Protein AF-A0A2E9YQ28-F1 (afdb_monomer)

pLDDT: mean 91.89, std 6.16, range [66.31, 97.88]

Secondary structure (DSSP, 8-state):
---S------HHHHHHHHSS-TT---STT--TTS-----GGGGGSS-EEEE-SSSS-EEEE-GGGGGGSTT-

Structure (mmCIF, N/CA/C/O backbone):
data_AF-A0A2E9YQ28-F1
#
_entry.id   AF-A0A2E9YQ28-F1
#
loop_
_atom_site.group_PDB
_atom_site.id
_atom_site.type_symbol
_atom_site.label_atom_id
_atom_site.label_alt_id
_atom_site.label_comp_id
_atom_site.label_asym_id
_atom_site.label_entity_id
_atom_site.label_seq_id
_atom_site.pdbx_PDB_ins_code
_atom_site.Cartn_x
_atom_site.Cartn_y
_atom_site.Cartn_z
_atom_site.occupancy
_atom_site.B_iso_or_equiv
_atom_site.auth_seq_id
_atom_site.auth_comp_id
_atom_site.auth_asym_id
_atom_site.auth_atom_id
_atom_site.pdbx_PDB_model_num
ATOM 1 N N . MET A 1 1 ? 4.419 9.764 11.469 1.00 66.31 1 MET A N 1
ATOM 2 C CA . MET A 1 1 ? 5.763 10.151 10.986 1.00 66.31 1 MET A CA 1
ATOM 3 C C . MET A 1 1 ? 6.028 11.577 11.423 1.00 66.31 1 MET A C 1
ATOM 5 O O . MET A 1 1 ? 5.152 12.412 11.245 1.00 66.31 1 MET A O 1
ATOM 9 N N . GLU A 1 2 ? 7.196 11.865 11.986 1.00 82.88 2 GLU A N 1
ATOM 10 C CA . GLU A 1 2 ? 7.583 13.232 12.365 1.00 82.88 2 GLU A CA 1
ATOM 11 C C . GLU A 1 2 ? 8.180 13.975 11.157 1.00 82.88 2 GLU A C 1
ATOM 13 O O . GLU A 1 2 ? 9.347 14.354 11.146 1.00 82.88 2 GLU A O 1
ATOM 18 N N . VAL A 1 3 ? 7.385 14.135 10.092 1.00 91.25 3 VAL A N 1
ATOM 19 C CA . VAL A 1 3 ? 7.794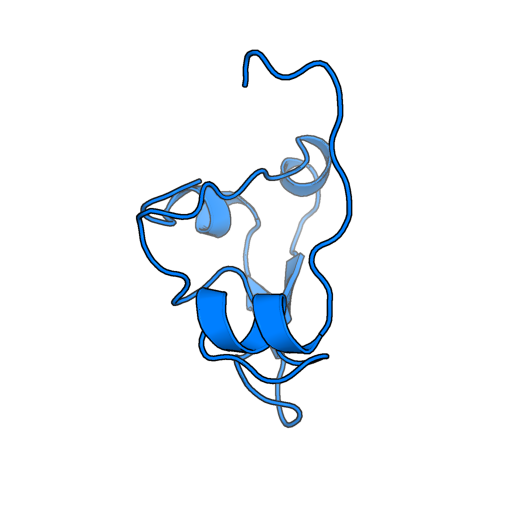 14.849 8.871 1.00 91.25 3 VAL A CA 1
ATOM 20 C C . VAL A 1 3 ? 6.849 16.012 8.595 1.00 91.25 3 VAL A C 1
ATOM 22 O O . VAL A 1 3 ? 5.634 15.884 8.715 1.00 91.25 3 VAL A O 1
ATOM 25 N N . SER A 1 4 ? 7.404 17.164 8.219 1.00 93.94 4 SER A N 1
ATOM 26 C CA . SER A 1 4 ? 6.640 18.392 7.944 1.00 93.94 4 SER A CA 1
ATOM 27 C C . SER A 1 4 ? 6.181 18.520 6.488 1.00 93.94 4 SER A C 1
ATOM 29 O O . SER A 1 4 ? 5.422 19.429 6.153 1.00 93.94 4 SER A O 1
ATOM 31 N N . ARG A 1 5 ? 6.655 17.635 5.604 1.00 94.50 5 ARG A N 1
ATOM 32 C CA . ARG A 1 5 ? 6.335 17.636 4.176 1.00 94.50 5 ARG A CA 1
ATOM 33 C C . ARG A 1 5 ? 6.387 16.219 3.616 1.00 94.50 5 ARG A C 1
ATOM 35 O O . ARG A 1 5 ? 7.256 15.437 3.987 1.00 94.50 5 ARG A O 1
ATOM 42 N N . LEU A 1 6 ? 5.492 15.947 2.675 1.00 93.94 6 LEU A N 1
ATOM 43 C CA . LEU A 1 6 ? 5.486 14.760 1.828 1.00 93.94 6 LEU A CA 1
ATOM 44 C C . LEU A 1 6 ? 5.392 15.201 0.363 1.00 93.94 6 LEU A C 1
ATOM 46 O O . LEU A 1 6 ? 4.846 16.264 0.057 1.00 93.94 6 LEU A O 1
ATOM 50 N N . SER A 1 7 ? 5.926 14.385 -0.536 1.00 95.12 7 SER A N 1
ATOM 51 C CA . SER A 1 7 ? 5.771 14.519 -1.984 1.00 95.12 7 SER A CA 1
ATOM 52 C C . SER A 1 7 ? 5.518 13.147 -2.590 1.00 95.12 7 SER A C 1
ATOM 54 O O . SER A 1 7 ? 5.904 12.133 -2.013 1.00 95.12 7 SER A O 1
ATOM 56 N N . PHE A 1 8 ? 4.891 13.108 -3.762 1.00 95.75 8 PHE A N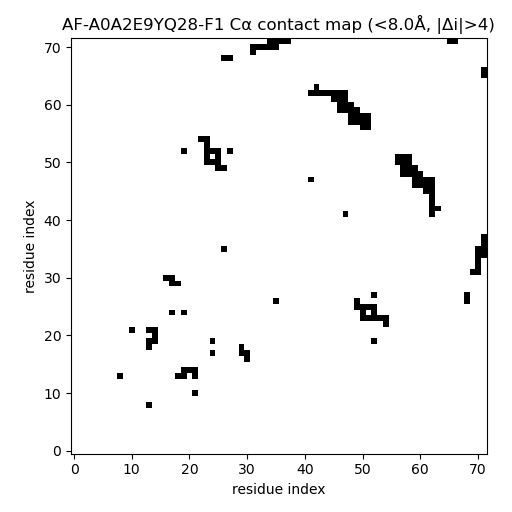 1
ATOM 57 C CA . PHE A 1 8 ? 4.761 11.859 -4.503 1.00 95.75 8 PHE A CA 1
ATOM 58 C C . PHE A 1 8 ? 6.125 11.417 -5.036 1.00 95.75 8 PHE A C 1
ATOM 60 O O . PHE A 1 8 ? 6.858 12.233 -5.601 1.00 95.75 8 PHE A O 1
ATOM 67 N N . ALA A 1 9 ? 6.435 10.128 -4.883 1.00 95.12 9 ALA A N 1
ATOM 68 C CA . ALA A 1 9 ? 7.528 9.499 -5.612 1.00 95.12 9 ALA A CA 1
ATOM 69 C C . ALA A 1 9 ? 7.247 9.584 -7.119 1.00 95.12 9 ALA A C 1
ATOM 71 O O . ALA A 1 9 ? 6.096 9.499 -7.562 1.00 95.12 9 ALA A O 1
ATOM 72 N N . ASN A 1 10 ? 8.293 9.755 -7.924 1.00 96.56 10 ASN A N 1
ATOM 73 C CA . ASN A 1 10 ? 8.138 9.739 -9.378 1.00 96.56 10 ASN A CA 1
ATOM 74 C C . ASN A 1 10 ? 7.966 8.293 -9.902 1.00 96.56 10 ASN A C 1
ATOM 76 O O . ASN A 1 10 ? 8.038 7.323 -9.145 1.00 96.56 10 ASN A O 1
ATOM 80 N N . ALA A 1 11 ? 7.713 8.132 -11.205 1.00 94.94 11 ALA A N 1
ATOM 81 C CA . ALA A 1 11 ? 7.442 6.821 -11.803 1.00 94.94 11 ALA A CA 1
ATOM 82 C C . ALA A 1 11 ? 8.621 5.832 -11.694 1.00 94.94 11 ALA A C 1
ATOM 84 O O . ALA A 1 11 ? 8.411 4.640 -11.457 1.00 94.94 11 ALA A O 1
ATOM 85 N N . GLU A 1 12 ? 9.849 6.323 -11.866 1.00 95.94 12 GLU A N 1
ATOM 86 C CA . GLU A 1 12 ? 11.070 5.521 -11.778 1.00 95.94 12 GLU A CA 1
ATOM 87 C C . GLU A 1 12 ? 11.307 5.062 -10.337 1.00 95.94 12 GLU A C 1
ATOM 89 O O . GLU A 1 12 ? 11.443 3.867 -10.083 1.00 95.94 12 GLU A O 1
ATOM 94 N N . GLU A 1 13 ? 11.238 5.994 -9.387 1.00 96.06 13 GLU A N 1
ATOM 95 C CA . GLU A 1 13 ? 11.388 5.726 -7.957 1.00 96.06 13 GLU A CA 1
ATOM 96 C C . GLU A 1 13 ? 10.315 4.758 -7.445 1.00 96.06 13 GLU A C 1
ATOM 98 O O . GLU A 1 13 ? 10.628 3.791 -6.757 1.00 96.06 13 GLU A O 1
ATOM 103 N N . THR A 1 14 ? 9.057 4.951 -7.847 1.00 94.81 14 THR A N 1
ATOM 104 C CA . THR A 1 14 ? 7.960 4.039 -7.493 1.00 94.81 14 THR A CA 1
ATOM 105 C C . THR A 1 14 ? 8.232 2.626 -8.004 1.00 94.81 14 THR A C 1
ATOM 107 O O . THR A 1 14 ? 8.069 1.660 -7.260 1.00 94.81 14 THR A O 1
ATOM 110 N N . THR A 1 15 ? 8.672 2.486 -9.258 1.00 93.50 15 THR A N 1
ATOM 111 C CA . THR A 1 15 ? 8.978 1.171 -9.843 1.00 93.50 15 THR A CA 1
ATOM 112 C C . THR A 1 15 ? 10.163 0.518 -9.132 1.00 93.50 15 THR A C 1
ATOM 114 O O . THR A 1 15 ? 10.124 -0.678 -8.857 1.00 93.50 15 THR A O 1
ATOM 117 N N . HIS A 1 16 ? 11.191 1.297 -8.785 1.00 95.19 16 HIS A N 1
ATOM 118 C CA . HIS A 1 16 ? 12.368 0.813 -8.068 1.00 95.19 16 HIS A CA 1
ATOM 119 C C . HIS A 1 16 ? 12.038 0.346 -6.644 1.00 95.19 16 HIS A C 1
ATOM 121 O O . HIS A 1 16 ? 12.429 -0.751 -6.257 1.00 95.19 16 HIS A O 1
ATOM 127 N N . LEU A 1 17 ? 11.292 1.151 -5.880 1.00 94.69 17 LEU A N 1
ATOM 128 C CA . LEU A 1 17 ? 10.953 0.854 -4.486 1.00 94.69 17 LEU A CA 1
ATOM 129 C C . LEU A 1 17 ? 9.944 -0.288 -4.353 1.00 94.69 17 LEU A C 1
ATOM 131 O O . LEU A 1 17 ? 10.046 -1.088 -3.432 1.00 94.69 17 LEU A O 1
ATOM 135 N N . THR A 1 18 ? 8.957 -0.361 -5.246 1.00 92.06 18 THR A N 1
ATOM 136 C CA . THR A 1 18 ? 7.877 -1.358 -5.140 1.00 92.06 18 THR A CA 1
ATOM 137 C C . THR A 1 18 ? 8.149 -2.626 -5.943 1.00 92.06 18 THR A C 1
ATOM 139 O O . THR A 1 18 ? 7.502 -3.641 -5.710 1.00 92.06 18 THR A O 1
ATOM 142 N N . GLY A 1 19 ? 9.056 -2.575 -6.926 1.00 90.81 19 GLY A N 1
ATOM 143 C CA . GLY A 1 19 ? 9.233 -3.635 -7.922 1.00 90.81 19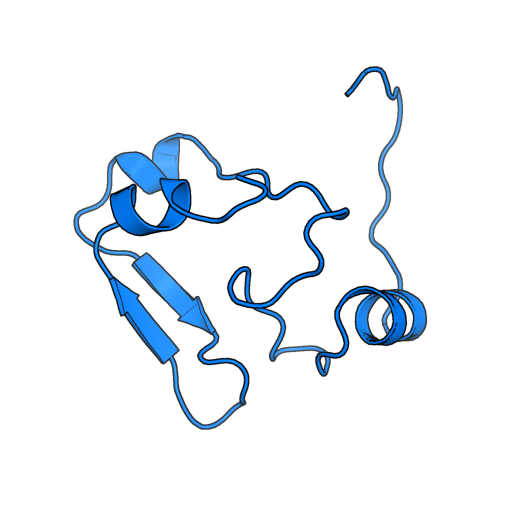 GLY A CA 1
ATOM 144 C C . GLY A 1 19 ? 8.047 -3.786 -8.887 1.00 90.81 19 GLY A C 1
ATOM 145 O O . GLY A 1 19 ? 8.009 -4.737 -9.667 1.00 90.81 19 GLY A O 1
ATOM 146 N N . MET A 1 20 ? 7.067 -2.877 -8.846 1.00 88.69 20 MET A N 1
ATOM 147 C CA . MET A 1 20 ? 5.811 -2.978 -9.591 1.00 88.69 20 MET A CA 1
ATOM 148 C C . MET A 1 20 ? 5.688 -1.890 -10.660 1.00 88.69 20 MET A C 1
ATOM 150 O O . MET A 1 20 ? 6.122 -0.754 -10.491 1.00 88.69 20 MET A O 1
ATOM 154 N N . MET A 1 21 ? 5.029 -2.228 -11.771 1.00 85.88 21 MET A N 1
ATOM 155 C CA . MET A 1 21 ? 4.727 -1.272 -12.838 1.00 85.88 21 MET A CA 1
ATOM 156 C C . MET A 1 21 ? 3.704 -0.224 -12.376 1.00 85.88 21 MET A C 1
ATOM 158 O O . MET A 1 21 ? 2.703 -0.549 -11.731 1.00 85.88 21 MET A O 1
ATOM 162 N N . ILE A 1 22 ? 3.883 1.024 -12.819 1.00 88.62 22 ILE A N 1
ATOM 163 C CA . ILE A 1 22 ? 2.895 2.096 -12.639 1.00 88.62 22 ILE A CA 1
ATOM 164 C C . ILE A 1 22 ? 1.505 1.678 -13.142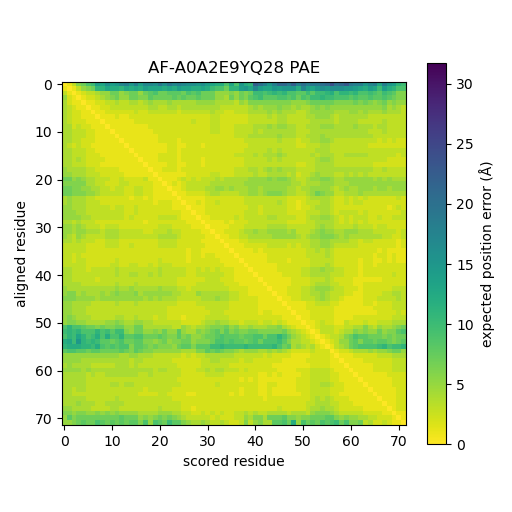 1.00 88.62 22 ILE A C 1
ATOM 166 O O . ILE A 1 22 ? 1.335 1.124 -14.234 1.00 88.62 22 ILE A O 1
ATOM 170 N N . GLY A 1 23 ? 0.496 1.947 -12.311 1.00 83.44 23 GLY A N 1
ATOM 171 C CA . GLY A 1 23 ? -0.892 1.521 -12.516 1.00 83.44 23 GLY A CA 1
ATOM 172 C C . GLY A 1 23 ? -1.193 0.082 -12.072 1.00 83.44 23 GLY A C 1
ATOM 173 O O . GLY A 1 23 ? -2.355 -0.321 -12.086 1.00 83.44 23 GLY A O 1
ATOM 174 N N . GLY A 1 24 ? -0.173 -0.689 -11.676 1.00 86.00 24 GLY A N 1
ATOM 175 C CA . GLY A 1 24 ? -0.293 -2.039 -11.114 1.00 86.00 24 GLY A CA 1
ATOM 176 C C . GLY A 1 24 ? 0.134 -2.159 -9.647 1.00 86.00 24 GLY A C 1
ATOM 177 O O . GLY A 1 24 ? 0.000 -3.244 -9.086 1.00 86.00 24 GLY A O 1
ATOM 178 N N . VAL A 1 25 ? 0.626 -1.072 -9.041 1.00 90.25 25 VAL A N 1
ATOM 179 C CA . VAL A 1 25 ? 1.056 -1.029 -7.635 1.00 90.25 25 VAL A CA 1
ATOM 180 C C . VAL A 1 25 ? -0.108 -1.409 -6.717 1.00 90.25 25 VAL A C 1
ATOM 182 O O . VAL A 1 25 ? -1.229 -0.923 -6.879 1.00 90.25 25 VAL A O 1
ATOM 185 N N . THR A 1 26 ? 0.163 -2.291 -5.762 1.00 92.62 26 THR A N 1
ATOM 186 C CA . THR A 1 26 ? -0.802 -2.810 -4.788 1.00 92.62 26 THR A CA 1
ATOM 187 C C . THR A 1 26 ? -0.116 -2.963 -3.429 1.00 92.62 26 THR A C 1
ATOM 189 O O . THR A 1 26 ? 1.099 -3.158 -3.408 1.00 92.62 26 THR A O 1
ATOM 192 N N . PRO A 1 27 ? -0.837 -2.867 -2.296 1.00 92.56 27 PRO A N 1
ATOM 193 C CA . PRO A 1 27 ? -0.219 -3.011 -0.977 1.00 92.56 27 PRO A CA 1
ATOM 194 C C . PRO A 1 27 ? 0.310 -4.427 -0.686 1.00 92.56 27 PRO A C 1
ATOM 196 O O . PRO A 1 27 ? 1.174 -4.597 0.169 1.00 92.56 27 PRO A O 1
ATOM 199 N N . ILE A 1 28 ? -0.169 -5.450 -1.404 1.00 91.12 28 ILE A N 1
ATOM 200 C CA . ILE A 1 28 ? 0.309 -6.830 -1.247 1.00 91.12 28 ILE A CA 1
ATOM 201 C C . ILE A 1 28 ? 1.666 -7.003 -1.938 1.00 91.12 28 ILE A C 1
ATOM 203 O O . ILE A 1 28 ? 1.782 -6.772 -3.138 1.00 91.12 28 ILE A O 1
ATOM 207 N N . GLY A 1 29 ? 2.663 -7.503 -1.203 1.00 89.75 29 GLY A N 1
ATOM 208 C CA . GLY A 1 29 ? 3.995 -7.803 -1.744 1.00 89.75 29 GLY A CA 1
ATOM 209 C C . GLY A 1 29 ? 4.931 -6.596 -1.825 1.00 89.75 29 GLY A C 1
ATOM 210 O O . GLY A 1 29 ? 5.972 -6.685 -2.474 1.00 89.75 29 GLY A O 1
ATOM 211 N N . LEU A 1 30 ? 4.574 -5.479 -1.182 1.00 92.81 30 LEU A N 1
ATOM 212 C CA . LEU A 1 30 ? 5.507 -4.377 -0.950 1.00 92.81 30 LEU A CA 1
ATOM 213 C C . LEU A 1 30 ? 6.630 -4.809 0.009 1.00 92.81 30 LEU A C 1
ATOM 215 O O . LEU A 1 30 ? 6.405 -5.690 0.839 1.00 92.81 30 LEU A O 1
ATOM 219 N N . PRO A 1 31 ? 7.817 -4.181 -0.059 1.00 92.12 31 PRO A N 1
ATOM 220 C CA . PRO A 1 31 ? 8.855 -4.400 0.939 1.00 92.12 31 PRO A CA 1
ATOM 221 C C . PRO A 1 31 ? 8.372 -4.027 2.344 1.00 92.12 31 PRO A C 1
ATOM 223 O O . PRO A 1 31 ? 7.783 -2.962 2.533 1.00 92.12 31 PRO A O 1
ATOM 226 N N . ASP A 1 32 ? 8.723 -4.841 3.340 1.00 90.62 32 ASP A N 1
ATOM 227 C CA . ASP A 1 32 ? 8.364 -4.612 4.751 1.00 90.62 32 ASP A CA 1
ATOM 228 C C . ASP A 1 32 ? 8.900 -3.278 5.304 1.00 90.62 32 ASP A C 1
ATOM 230 O O . ASP A 1 32 ? 8.409 -2.754 6.299 1.00 90.62 32 ASP A O 1
ATOM 234 N N . THR A 1 33 ? 9.916 -2.703 4.653 1.00 90.88 33 THR A N 1
ATOM 235 C CA . THR A 1 33 ? 10.502 -1.406 5.012 1.00 90.88 33 THR A CA 1
ATOM 236 C C . THR A 1 33 ? 9.645 -0.210 4.602 1.00 90.88 33 THR A C 1
ATOM 238 O O . THR A 1 33 ? 9.901 0.902 5.065 1.00 90.88 33 THR A O 1
ATOM 241 N N . LEU A 1 34 ? 8.653 -0.407 3.731 1.00 92.75 34 LEU A N 1
ATOM 242 C CA . 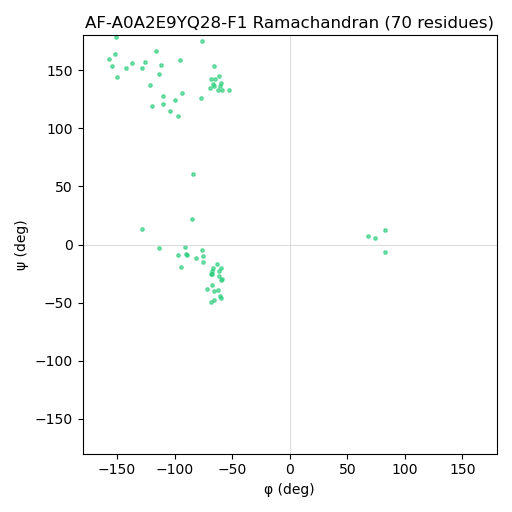LEU A 1 34 ? 7.770 0.651 3.260 1.00 92.75 34 LEU A CA 1
ATOM 243 C C . LEU A 1 34 ? 6.476 0.635 4.088 1.00 92.75 34 LEU A C 1
ATOM 245 O O . LEU A 1 34 ? 5.701 -0.303 3.934 1.00 92.75 34 LEU A O 1
ATOM 249 N N . PRO A 1 35 ? 6.204 1.632 4.948 1.00 93.25 35 PRO A N 1
ATOM 250 C CA . PRO A 1 35 ? 4.979 1.646 5.743 1.00 93.25 35 PRO A CA 1
ATOM 251 C C . PRO A 1 35 ? 3.739 1.825 4.858 1.00 93.25 35 PRO A C 1
ATOM 253 O O . PRO A 1 35 ? 3.728 2.651 3.940 1.00 93.25 35 PRO A O 1
ATOM 256 N N . VAL A 1 36 ? 2.682 1.077 5.166 1.00 94.62 36 VAL A N 1
ATOM 257 C CA . VAL A 1 36 ? 1.382 1.143 4.498 1.00 94.62 36 VAL A CA 1
ATOM 258 C C . VAL A 1 36 ? 0.413 1.879 5.408 1.00 94.62 36 VAL A C 1
ATOM 260 O O . VAL A 1 36 ? 0.061 1.407 6.477 1.00 94.62 36 VAL A O 1
ATOM 263 N N . PHE A 1 37 ? -0.046 3.046 4.971 1.00 94.31 37 PHE A N 1
ATOM 264 C CA . PHE A 1 37 ? -1.069 3.799 5.689 1.00 94.31 37 PHE A CA 1
ATOM 265 C C . PHE A 1 37 ? -2.423 3.555 5.038 1.00 94.31 37 PHE A C 1
ATOM 267 O O . PHE A 1 37 ? -2.591 3.790 3.839 1.00 94.31 37 PHE A O 1
ATOM 274 N N . ILE A 1 38 ? -3.385 3.092 5.833 1.00 95.81 38 ILE A N 1
ATOM 275 C CA . ILE A 1 38 ? -4.752 2.839 5.385 1.00 95.81 38 ILE A CA 1
ATOM 276 C C . ILE A 1 38 ? -5.658 3.881 6.031 1.00 95.81 38 ILE A C 1
ATOM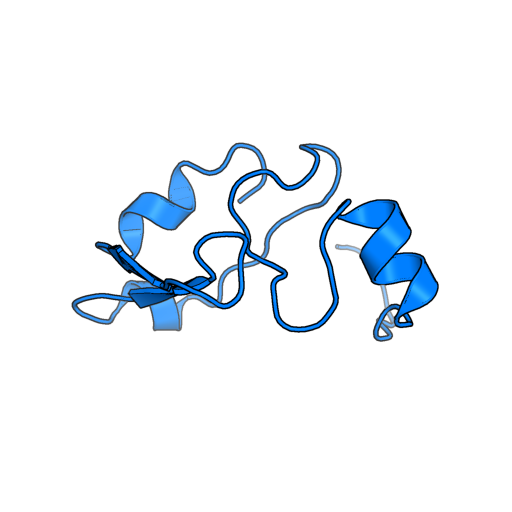 278 O O . ILE A 1 38 ? -5.626 4.074 7.246 1.00 95.81 38 ILE A O 1
ATOM 282 N N . ASP A 1 39 ? -6.450 4.563 5.210 1.00 96.69 39 ASP A N 1
ATOM 283 C CA . ASP A 1 39 ? -7.455 5.503 5.696 1.00 96.69 39 ASP A CA 1
ATOM 284 C C . ASP A 1 39 ? -8.493 4.756 6.552 1.00 96.69 39 ASP A C 1
ATOM 286 O O . ASP A 1 39 ? -8.973 3.688 6.162 1.00 96.69 39 ASP A O 1
ATOM 290 N N . SER A 1 40 ? -8.834 5.294 7.726 1.00 96.50 40 SER A N 1
ATOM 291 C CA . SER A 1 40 ? -9.768 4.650 8.653 1.00 96.50 40 SER A CA 1
ATOM 292 C C . SER A 1 40 ? -11.144 4.411 8.041 1.00 96.50 40 SER A C 1
ATOM 294 O O . SER A 1 40 ? -11.798 3.428 8.387 1.00 96.50 40 SER A O 1
ATOM 296 N N . ASP A 1 41 ? -11.569 5.251 7.098 1.00 97.56 41 ASP A N 1
ATOM 297 C CA . ASP A 1 41 ? -12.877 5.125 6.458 1.00 97.56 41 ASP A CA 1
ATOM 298 C C . ASP A 1 41 ? -12.951 3.867 5.579 1.00 97.56 41 ASP A C 1
ATOM 300 O O . ASP A 1 41 ? -14.021 3.271 5.431 1.00 97.56 41 ASP A O 1
ATOM 304 N N . VAL A 1 42 ? -11.808 3.370 5.084 1.00 97.12 42 VAL A N 1
ATOM 305 C CA . VAL A 1 42 ? -11.715 2.091 4.355 1.00 97.12 42 VAL A CA 1
ATOM 306 C C . VAL A 1 42 ? -12.146 0.916 5.234 1.00 97.12 42 VAL A C 1
ATOM 308 O O . VAL A 1 42 ? -12.656 -0.075 4.722 1.00 97.12 42 VAL A O 1
ATOM 311 N N . MET A 1 43 ? -12.005 1.014 6.558 1.00 96.81 43 MET A N 1
ATOM 312 C CA . MET A 1 43 ? -12.424 -0.048 7.479 1.00 96.81 43 MET A CA 1
ATOM 313 C C . MET A 1 43 ? -13.942 -0.117 7.681 1.00 96.81 43 MET A C 1
ATOM 315 O O . MET A 1 43 ? -14.423 -1.070 8.292 1.00 96.81 43 MET A O 1
ATOM 319 N N . THR A 1 44 ? -14.692 0.874 7.189 1.00 96.81 44 THR A N 1
ATOM 320 C CA . THR A 1 44 ? -16.139 1.010 7.431 1.00 96.81 44 THR A CA 1
ATOM 321 C C . THR A 1 44 ? -17.017 0.445 6.313 1.00 96.81 44 THR A C 1
ATOM 323 O O . THR A 1 44 ? -18.230 0.354 6.485 1.00 96.81 44 THR A O 1
ATOM 326 N N . ILE A 1 45 ? -16.426 0.060 5.179 1.00 97.44 45 ILE A N 1
ATOM 327 C CA . ILE A 1 45 ? -17.152 -0.460 4.012 1.00 97.44 45 ILE A CA 1
ATOM 328 C C . ILE A 1 45 ? -17.199 -1.993 4.001 1.00 97.44 45 ILE A C 1
ATOM 330 O O . ILE A 1 45 ? -16.358 -2.659 4.596 1.00 97.44 45 ILE A O 1
ATOM 334 N N . ASP A 1 46 ? -18.157 -2.573 3.276 1.00 97.88 46 ASP A N 1
ATOM 335 C CA . ASP A 1 46 ? -18.357 -4.031 3.261 1.00 97.88 46 ASP A CA 1
ATOM 336 C C . ASP A 1 46 ? -17.206 -4.795 2.582 1.00 97.88 46 ASP A C 1
ATOM 338 O O . ASP A 1 46 ? -16.858 -5.912 2.977 1.00 97.88 46 ASP A O 1
ATOM 342 N N . TYR A 1 47 ? -16.614 -4.208 1.539 1.00 97.81 47 TYR A N 1
ATOM 343 C CA . TYR A 1 47 ? -15.488 -4.783 0.808 1.00 97.81 47 TYR A CA 1
ATOM 344 C C . TYR A 1 47 ? -14.641 -3.708 0.124 1.00 97.81 47 TYR A C 1
ATOM 346 O O . TYR A 1 47 ? -15.133 -2.652 -0.268 1.00 97.81 47 TYR A O 1
ATOM 354 N N . VAL A 1 48 ? -13.364 -4.024 -0.084 1.00 97.12 48 VAL A N 1
ATOM 355 C CA . VAL A 1 48 ? -12.418 -3.228 -0.878 1.00 97.12 48 VAL A CA 1
ATOM 356 C C . VAL A 1 48 ? -12.033 -3.972 -2.147 1.00 97.12 48 VAL A C 1
ATOM 358 O O . VAL A 1 48 ? -12.051 -5.203 -2.186 1.00 97.12 48 VAL A O 1
ATOM 361 N N . ILE A 1 49 ? -11.643 -3.219 -3.176 1.00 95.31 49 ILE A N 1
ATOM 362 C CA . ILE A 1 49 ? -11.039 -3.754 -4.397 1.00 95.31 49 ILE A CA 1
ATOM 363 C C . ILE A 1 49 ? -9.642 -3.152 -4.555 1.00 95.31 49 ILE A C 1
ATOM 365 O O . ILE A 1 49 ? -9.506 -1.942 -4.718 1.00 95.31 49 ILE A O 1
ATOM 369 N N . ILE A 1 50 ? -8.609 -3.994 -4.561 1.00 93.44 50 ILE A N 1
ATOM 370 C CA . ILE A 1 50 ? -7.214 -3.580 -4.783 1.00 93.44 50 ILE A CA 1
ATOM 371 C C . ILE A 1 50 ? -6.640 -4.184 -6.070 1.00 93.44 50 ILE A C 1
ATOM 373 O O . ILE A 1 50 ? -7.212 -5.094 -6.679 1.00 93.44 50 ILE A O 1
ATOM 377 N N . GLY A 1 51 ? -5.495 -3.663 -6.519 1.00 89.69 51 GLY A N 1
ATOM 378 C CA . GLY A 1 51 ? -4.757 -4.237 -7.644 1.00 89.69 51 GLY A CA 1
ATOM 379 C C . GLY A 1 51 ? -4.313 -5.675 -7.360 1.00 89.69 51 GLY A C 1
ATOM 380 O O . GLY A 1 51 ? -3.804 -5.961 -6.283 1.00 89.69 51 GLY A O 1
ATOM 381 N N . GLY A 1 52 ? -4.458 -6.581 -8.330 1.00 86.44 52 GLY A N 1
ATOM 382 C CA . GLY A 1 52 ? -3.990 -7.969 -8.204 1.00 86.44 52 GLY A CA 1
ATOM 383 C C . GLY A 1 52 ? -2.513 -8.180 -8.557 1.00 86.44 52 GLY A C 1
ATOM 384 O O . GLY A 1 52 ? -2.154 -9.271 -8.982 1.00 86.44 52 GLY A O 1
ATOM 385 N N . GLY A 1 53 ? -1.679 -7.135 -8.501 1.00 74.19 53 GLY A N 1
ATOM 386 C CA . GLY A 1 53 ? -0.271 -7.185 -8.932 1.00 74.19 53 GLY A CA 1
ATOM 387 C C . GLY A 1 53 ? -0.059 -7.224 -10.455 1.00 74.19 53 GLY A C 1
ATOM 388 O O . GLY A 1 53 ? 1.064 -7.372 -10.925 1.00 74.19 53 GLY A O 1
ATOM 389 N N . SER A 1 54 ? -1.124 -7.087 -11.254 1.00 73.38 54 SER A N 1
ATOM 390 C CA . SER A 1 54 ? -1.063 -6.975 -12.716 1.00 73.38 54 SER A CA 1
ATOM 391 C C . SER A 1 54 ? -2.245 -6.159 -13.264 1.00 73.38 54 SER A C 1
ATOM 393 O O . SER A 1 54 ? -3.123 -5.716 -12.517 1.00 73.38 54 SER A O 1
ATOM 395 N N . ARG A 1 55 ? -2.289 -5.952 -14.589 1.00 75.44 55 ARG A N 1
ATOM 396 C CA . ARG A 1 55 ? -3.417 -5.284 -15.266 1.00 75.44 55 ARG A CA 1
ATOM 397 C C . ARG A 1 55 ? -4.608 -6.207 -15.541 1.00 75.44 55 ARG A C 1
ATOM 399 O O . ARG A 1 55 ? -5.663 -5.705 -15.910 1.00 75.44 55 ARG A O 1
ATOM 406 N N . SER A 1 56 ? -4.456 -7.522 -15.381 1.00 81.38 56 SER A N 1
ATOM 407 C CA . SER A 1 56 ? -5.478 -8.504 -15.766 1.00 81.38 56 SER A CA 1
ATOM 408 C C . SER A 1 56 ? -6.476 -8.837 -14.658 1.00 81.38 56 SER A C 1
ATOM 410 O O . SER A 1 56 ? -7.463 -9.515 -14.931 1.00 81.38 56 SER A O 1
ATOM 412 N N . GLY A 1 57 ? -6.260 -8.367 -13.425 1.00 85.50 57 GLY A N 1
ATOM 413 C CA . GLY A 1 57 ? -7.129 -8.716 -12.306 1.00 85.50 57 GLY A CA 1
ATOM 414 C C . GLY A 1 57 ? -7.109 -7.724 -11.149 1.00 85.50 57 GLY A C 1
ATOM 415 O O . GLY A 1 57 ? -6.174 -6.935 -10.969 1.00 85.50 57 GLY A O 1
ATOM 41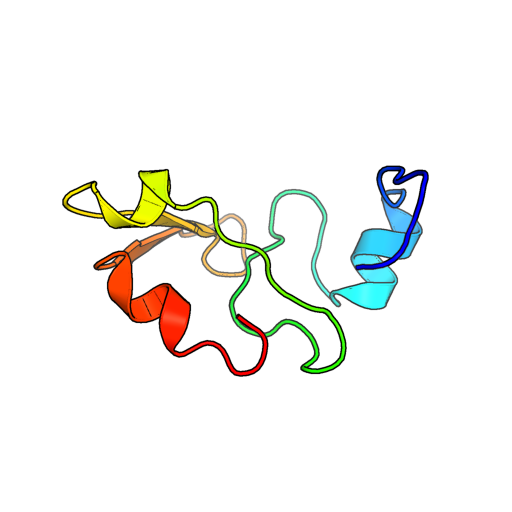6 N N . LYS A 1 58 ? -8.176 -7.791 -10.356 1.00 92.00 58 LYS A N 1
ATOM 417 C CA . LYS A 1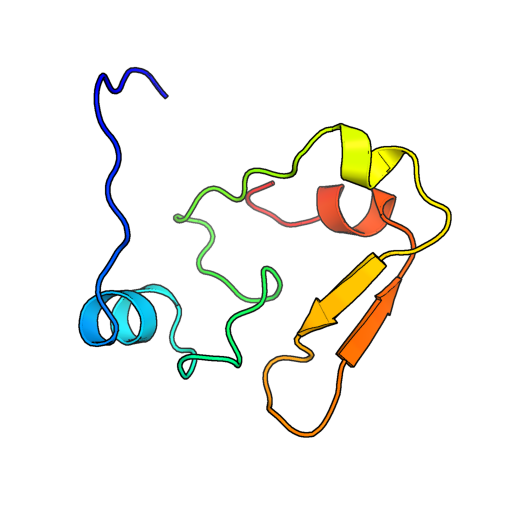 58 ? -8.339 -7.101 -9.076 1.00 92.00 58 LYS A CA 1
ATOM 418 C C . LYS A 1 58 ? -8.700 -8.118 -7.998 1.00 92.00 58 LYS A C 1
ATOM 420 O O . LYS A 1 58 ? -9.220 -9.186 -8.312 1.00 92.00 58 LYS A O 1
ATOM 425 N N . ILE A 1 59 ? -8.424 -7.773 -6.747 1.00 93.12 59 ILE A N 1
ATOM 426 C CA . ILE A 1 59 ? -8.754 -8.594 -5.582 1.00 93.12 59 ILE A CA 1
ATOM 427 C C . ILE A 1 59 ? -9.867 -7.884 -4.826 1.00 93.12 59 ILE A C 1
ATOM 429 O O . ILE A 1 59 ? -9.677 -6.741 -4.416 1.00 93.12 59 ILE A O 1
ATOM 433 N N . GLN A 1 60 ? -11.004 -8.557 -4.658 1.00 96.50 60 GLN A N 1
ATOM 434 C CA . GLN A 1 60 ? -12.053 -8.136 -3.736 1.00 96.50 60 GLN A CA 1
ATOM 435 C C . GLN A 1 60 ? -11.845 -8.843 -2.396 1.00 96.50 60 GLN A C 1
ATOM 437 O O . GLN A 1 60 ? -11.691 -10.064 -2.368 1.00 96.50 60 GLN A O 1
ATOM 442 N N . MET A 1 61 ? -11.851 -8.099 -1.294 1.00 96.31 61 MET A N 1
ATOM 443 C CA . MET A 1 61 ? -11.643 -8.661 0.044 1.00 96.31 61 MET A CA 1
ATOM 444 C C . MET A 1 61 ? -12.342 -7.841 1.128 1.00 96.31 61 MET A C 1
ATOM 446 O O . MET A 1 61 ? -12.731 -6.694 0.901 1.00 96.31 61 MET A O 1
ATOM 450 N N . ASN A 1 62 ? -12.491 -8.436 2.313 1.00 97.69 62 ASN A N 1
ATOM 451 C CA . ASN A 1 62 ? -12.912 -7.709 3.507 1.00 97.69 62 ASN A CA 1
ATOM 452 C C . ASN A 1 62 ? -11.810 -6.696 3.897 1.00 97.69 62 ASN A C 1
ATOM 454 O O . ASN A 1 62 ? -10.637 -7.078 3.879 1.00 97.69 62 ASN A O 1
ATOM 458 N N . PRO A 1 63 ? -12.133 -5.438 4.260 1.00 97.62 63 PRO A N 1
ATOM 459 C CA . PRO A 1 63 ? -11.111 -4.435 4.568 1.00 97.62 63 PRO A CA 1
ATOM 460 C C . PRO A 1 63 ? -10.185 -4.816 5.726 1.00 97.62 63 PRO A C 1
ATOM 462 O O . PRO A 1 63 ? -9.012 -4.456 5.708 1.00 97.62 63 PRO A O 1
ATOM 465 N N . GLN A 1 64 ? -10.678 -5.593 6.696 1.00 96.75 64 GLN A N 1
ATOM 466 C CA . GLN A 1 64 ? -9.901 -6.043 7.856 1.00 96.75 64 GLN A CA 1
ATOM 467 C C . GLN A 1 64 ? -8.698 -6.906 7.457 1.00 96.75 64 GLN A C 1
ATOM 469 O O . GLN A 1 64 ? -7.715 -6.990 8.188 1.00 96.75 64 GLN A O 1
ATOM 474 N N . GLU A 1 65 ? -8.739 -7.527 6.278 1.00 96.12 65 GLU A N 1
ATOM 475 C CA . GLU A 1 65 ? -7.615 -8.295 5.750 1.00 96.12 65 GLU A CA 1
ATOM 476 C C . GLU A 1 65 ? -6.410 -7.403 5.395 1.00 96.12 65 GLU A C 1
ATOM 478 O O . GLU A 1 65 ? -5.282 -7.889 5.402 1.00 96.12 65 GLU A O 1
ATOM 483 N N . LEU A 1 66 ? -6.607 -6.099 5.144 1.00 95.38 66 LEU A N 1
ATOM 484 C CA . LEU A 1 66 ? -5.506 -5.155 4.913 1.00 95.38 66 LEU A CA 1
ATOM 485 C C . LEU A 1 66 ? -4.652 -4.929 6.171 1.00 95.38 66 LEU A C 1
ATOM 487 O O . LEU A 1 66 ? -3.474 -4.623 6.039 1.00 95.38 66 LEU A O 1
ATOM 491 N N . LEU A 1 67 ? -5.208 -5.130 7.371 1.00 95.25 67 LEU A N 1
ATOM 492 C CA . LEU A 1 67 ? -4.481 -5.000 8.645 1.00 95.25 67 LEU A CA 1
ATOM 493 C C . LEU A 1 67 ? -3.557 -6.193 8.940 1.00 95.25 67 LEU A C 1
ATOM 495 O O . LEU A 1 67 ? -2.856 -6.210 9.947 1.00 95.25 67 LEU A O 1
ATOM 499 N N . LYS A 1 68 ? -3.593 -7.229 8.094 1.00 94.06 68 LYS A N 1
ATOM 500 C CA . LYS A 1 68 ? -2.694 -8.389 8.183 1.00 94.06 68 LYS A CA 1
ATOM 501 C C . LYS A 1 68 ? -1.420 -8.197 7.364 1.00 94.06 68 LYS A C 1
ATOM 503 O O . LYS A 1 68 ? -0.583 -9.099 7.336 1.00 94.06 68 LYS A O 1
ATOM 508 N N . LEU A 1 69 ? -1.290 -7.074 6.656 1.00 93.38 69 LEU A N 1
ATOM 509 C CA . LEU A 1 69 ? -0.065 -6.751 5.941 1.00 93.38 69 LEU A CA 1
ATOM 510 C C . LEU A 1 69 ? 1.066 -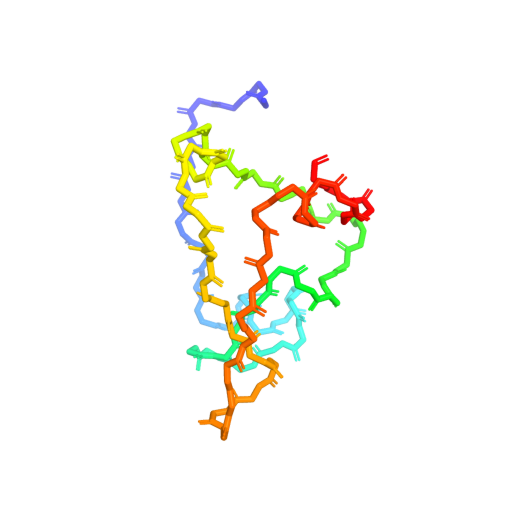6.538 6.960 1.00 93.38 69 LEU A C 1
ATOM 512 O O . LEU A 1 69 ? 0.833 -5.981 8.031 1.00 93.38 69 LEU A O 1
ATOM 516 N N . PRO A 1 70 ? 2.298 -6.974 6.657 1.00 90.88 70 PRO A N 1
ATOM 517 C CA . PRO A 1 70 ? 3.411 -6.920 7.612 1.00 90.88 70 PRO A CA 1
ATOM 518 C C . PRO A 1 70 ? 3.797 -5.490 8.029 1.00 90.88 70 PRO A C 1
ATOM 520 O O . PRO A 1 70 ? 4.486 -5.299 9.027 1.00 90.88 70 PRO A O 1
ATOM 523 N N . ASN A 1 71 ? 3.362 -4.498 7.258 1.00 90.12 71 ASN A N 1
ATOM 524 C CA . ASN A 1 71 ? 3.755 -3.097 7.313 1.00 90.12 71 ASN A CA 1
ATOM 525 C C . ASN A 1 71 ? 2.560 -2.121 7.391 1.00 90.12 71 ASN A C 1
ATOM 527 O O . ASN A 1 71 ? 2.767 -0.929 7.153 1.00 90.12 71 ASN A O 1
ATOM 531 N N . SER A 1 72 ? 1.341 -2.606 7.680 1.00 85.06 72 SER A N 1
ATOM 532 C CA . SER A 1 72 ? 0.125 -1.782 7.875 1.00 85.06 72 SER A CA 1
ATOM 533 C C . SER A 1 72 ? -0.028 -1.207 9.277 1.00 85.06 72 SER A C 1
ATOM 535 O O . SER A 1 72 ? 0.365 -1.914 10.231 1.00 85.06 72 SER A O 1
#

Nearest PDB structures (foldseek):
  1wdv-assembly2_B  TM=9.018E-01  e=7.541E-04  Aeropyrum pernix K1
  2dxa-assembly1_A  TM=8.990E-01  e=2.352E-03  Escherichia coli
  1dbx-assembly2_B  TM=8.842E-01  e=2.514E-03  Haemophilus influenzae
  3rij-assembly2_B  TM=8.541E-01  e=3.286E-03  Thermus thermophilus HB8
  3ri0-assembly2_B  TM=8.575E-01  e=4.016E-03  Thermus thermophilus HB8

Mean predicted aligned error: 3.52 Å

Foldseek 3Di:
DPDPDDDDDDQVRCCVQQVAHPVQDWLPRGPLPDADDDDPVLLVDQWDWTHPRDPPDIDIDRSVVSVVRSRD

Radius of gyration: 13.17 Å; Cα contacts (8 Å, |Δi|>4): 73; chains: 1; bounding box: 31×27×28 Å

Sequence (72 aa):
MEVSRLSFANAEETTHLTGMMIGGVTPIGLPDTLPVFIDSDVMTIDYVIIGGGSRSGKIQMNPQELLKLPNS

Solvent-accessible surface area (backbone atoms only — not comparable to full-atom values): 4706 Å² total; per-residue (Å²): 129,102,64,98,74,87,78,83,74,51,74,66,56,43,29,67,69,50,76,34,57,90,96,19,64,36,86,78,81,47,52,72,87,54,76,47,86,77,64,73,70,59,65,73,47,85,61,42,78,45,48,55,69,38,91,89,48,67,41,78,43,53,37,73,61,58,68,69,43,94,30,81